Protein AF-A0A2I0T2Y2-F1 (afdb_monomer_lite)

Foldseek 3Di:
DDDDDDDPDDDDDDPPVCPQDDDPDPVVDDVPDDHDADFPDQDPVGTDGDPPPPPPPVPPPDPVNVVVVVVVVVVVVVVVVVVVPDPPDDDPDLVSLVVVCVVPVQDVVSLVSSLVNCVVVVNNVVSVVSVVSSVVRHDDD

InterPro domains:
  IPR011990 Tetratricopeptide-like helical domain superfamily [G3DSA:1.25.40.10] (64-140)
  IPR011990 Tetratricopeptide-like helical domain superfamily [SSF48452] (93-138)
  IPR045209 rRNA biogenesis protein Rrp5 [PTHR23270] (59-141)

Structure (mmCIF, N/CA/C/O backbone):
data_AF-A0A2I0T2Y2-F1
#
_entry.id   AF-A0A2I0T2Y2-F1
#
loop_
_atom_site.group_PDB
_atom_site.id
_atom_site.type_symbol
_atom_site.label_atom_id
_atom_site.label_alt_id
_atom_site.label_comp_id
_atom_site.label_asym_id
_atom_site.label_entity_id
_atom_site.label_seq_id
_atom_site.pdbx_PDB_ins_code
_atom_site.Cartn_x
_atom_site.Cartn_y
_atom_site.Cartn_z
_atom_site.occupancy
_atom_site.B_iso_or_equiv
_atom_site.auth_seq_id
_atom_site.auth_comp_id
_atom_site.auth_asym_id
_atom_site.auth_atom_id
_atom_site.pdbx_PDB_model_num
ATOM 1 N N . MET A 1 1 ? -19.983 -20.607 98.748 1.00 39.34 1 MET A N 1
ATOM 2 C CA . MET A 1 1 ? -18.921 -21.041 97.824 1.00 39.34 1 MET A CA 1
ATOM 3 C C . MET A 1 1 ? -19.350 -20.625 96.433 1.00 39.34 1 MET A C 1
ATOM 5 O O . MET A 1 1 ? -20.453 -20.970 96.030 1.00 39.34 1 MET A O 1
ATOM 9 N N . SER A 1 2 ? -18.530 -19.773 95.823 1.00 40.81 2 SER A N 1
ATOM 10 C CA . SER A 1 2 ? -18.541 -19.326 94.425 1.00 40.81 2 SER A CA 1
ATOM 11 C C . SER A 1 2 ? -18.575 -20.537 93.465 1.00 40.81 2 SER A C 1
ATOM 13 O O . SER A 1 2 ? -18.304 -21.649 93.900 1.00 40.81 2 SER A O 1
ATOM 15 N N . ASP A 1 3 ? -19.034 -20.435 92.215 1.00 44.16 3 ASP A N 1
ATOM 16 C CA . ASP A 1 3 ? -18.244 -19.854 91.127 1.00 44.16 3 ASP A CA 1
ATOM 17 C C . ASP A 1 3 ? -19.107 -19.354 89.953 1.00 44.16 3 ASP A C 1
ATOM 19 O O . ASP A 1 3 ? -19.996 -20.042 89.450 1.00 44.16 3 ASP A O 1
ATOM 23 N N . ASN A 1 4 ? -18.790 -18.131 89.515 1.00 40.47 4 ASN A N 1
ATOM 24 C CA . ASN A 1 4 ? -19.091 -17.608 88.186 1.00 40.47 4 ASN A CA 1
ATOM 25 C C . ASN A 1 4 ? -18.277 -18.408 87.161 1.00 40.47 4 ASN A C 1
ATOM 27 O O . ASN A 1 4 ? -17.079 -18.593 87.362 1.00 40.47 4 ASN A O 1
ATOM 31 N N . VAL A 1 5 ? -18.893 -18.817 86.051 1.00 54.81 5 VAL A N 1
ATOM 32 C CA . VAL A 1 5 ? -18.146 -19.242 84.861 1.00 54.81 5 VAL A CA 1
ATOM 33 C C . VAL A 1 5 ? -18.440 -18.253 83.748 1.00 54.81 5 VAL A C 1
ATOM 35 O O . VAL A 1 5 ? -19.589 -17.985 83.396 1.00 54.81 5 VAL A O 1
ATOM 38 N N . ASP A 1 6 ? -17.350 -17.666 83.284 1.00 51.88 6 ASP A N 1
ATOM 39 C CA . ASP A 1 6 ? -17.266 -16.424 82.550 1.00 51.88 6 ASP A CA 1
ATOM 40 C C . ASP A 1 6 ? -17.862 -16.457 81.143 1.00 51.88 6 ASP A C 1
ATOM 42 O O . ASP A 1 6 ? -17.732 -17.410 80.372 1.00 51.88 6 ASP A O 1
ATOM 46 N N . LEU A 1 7 ? -18.434 -15.306 80.783 1.00 43.22 7 LEU A N 1
ATOM 47 C CA . LEU A 1 7 ? -18.669 -14.897 79.410 1.00 43.22 7 LEU A CA 1
ATOM 48 C C . LEU A 1 7 ? -17.356 -14.931 78.619 1.00 43.22 7 LEU A C 1
ATOM 50 O O . LEU A 1 7 ? -16.506 -14.053 78.780 1.00 43.22 7 LEU A O 1
ATOM 54 N N . ILE A 1 8 ? -17.250 -15.828 77.644 1.00 48.88 8 ILE A N 1
ATOM 55 C CA . ILE A 1 8 ? -16.261 -15.667 76.579 1.00 48.88 8 ILE A CA 1
ATOM 56 C C . ILE A 1 8 ? -16.895 -14.822 75.472 1.00 48.88 8 ILE A C 1
ATOM 58 O O . ILE A 1 8 ? -17.534 -15.310 74.540 1.00 48.88 8 ILE A O 1
ATOM 62 N N . LYS A 1 9 ? -16.708 -13.505 75.599 1.00 42.94 9 LYS A N 1
ATOM 63 C CA . LYS A 1 9 ? -16.807 -12.556 74.488 1.00 42.94 9 LYS A CA 1
ATOM 64 C C . LYS A 1 9 ? -15.762 -12.933 73.435 1.00 42.94 9 LYS A C 1
ATOM 66 O O . LYS A 1 9 ? -14.572 -12.760 73.678 1.00 42.94 9 LYS A O 1
ATOM 71 N N . LEU A 1 10 ? -16.194 -13.329 72.241 1.00 44.59 10 LEU A N 1
ATOM 72 C CA . LEU A 1 10 ? -15.361 -13.234 71.043 1.00 44.59 10 LEU A CA 1
ATOM 73 C C . LEU A 1 10 ? -15.956 -12.185 70.113 1.00 44.59 10 LEU A C 1
ATOM 75 O O . LEU A 1 10 ? -16.884 -12.431 69.352 1.00 44.59 10 LEU A O 1
ATOM 79 N N . ASN A 1 11 ? -15.387 -10.989 70.199 1.00 48.72 11 ASN A N 1
ATOM 80 C CA . ASN A 1 11 ? -15.363 -10.065 69.080 1.00 48.72 11 ASN A CA 1
ATOM 81 C C . ASN A 1 11 ? -14.107 -10.379 68.259 1.00 48.72 11 ASN A C 1
ATOM 83 O O . ASN A 1 11 ? -13.018 -10.402 68.835 1.00 48.72 11 ASN A O 1
ATOM 87 N N . PRO A 1 12 ? -14.215 -10.491 66.932 1.00 49.41 12 PRO A N 1
ATOM 88 C CA . PRO A 1 12 ? -13.159 -10.004 66.073 1.00 49.41 12 PRO A CA 1
ATOM 89 C C . PRO A 1 12 ? -13.718 -8.908 65.169 1.00 49.41 12 PRO A C 1
ATOM 91 O O . PRO A 1 12 ? -14.532 -9.126 64.272 1.00 49.41 12 PRO A O 1
ATOM 94 N N . LYS A 1 13 ? -13.223 -7.697 65.419 1.00 50.47 13 LYS A N 1
ATOM 95 C CA . LYS A 1 13 ? -13.322 -6.560 64.516 1.00 50.47 13 LYS A CA 1
ATOM 96 C C . LYS A 1 13 ? -12.721 -6.949 63.162 1.00 50.47 13 LYS A C 1
ATOM 98 O O . LYS A 1 13 ? -11.506 -7.060 63.047 1.00 50.47 13 LYS A O 1
ATOM 103 N N . SER A 1 14 ? -13.553 -7.023 62.134 1.00 48.66 14 SER A N 1
ATOM 104 C CA . SER A 1 14 ? -13.182 -6.635 60.771 1.00 48.66 14 SER A CA 1
ATOM 105 C C . SER A 1 14 ? -14.443 -6.263 59.998 1.00 48.66 14 SER A C 1
ATOM 107 O O . SER A 1 14 ? -14.895 -6.952 59.092 1.00 48.66 14 SER A O 1
ATOM 109 N N . ASN A 1 15 ? -15.023 -5.114 60.349 1.00 48.94 15 ASN A N 1
ATOM 110 C CA . ASN A 1 15 ? -15.876 -4.400 59.409 1.00 48.94 15 ASN A CA 1
ATOM 111 C C . ASN A 1 15 ? -14.947 -3.805 58.338 1.00 48.94 15 ASN A C 1
ATOM 113 O O . ASN A 1 15 ? -14.622 -2.618 58.380 1.00 48.94 15 ASN A O 1
ATOM 117 N N . SER A 1 16 ? -14.429 -4.642 57.427 1.00 47.56 16 SER A N 1
ATOM 118 C CA . SER A 1 16 ? -14.054 -4.105 56.127 1.00 47.56 16 SER A CA 1
ATOM 119 C C . SER A 1 16 ? -15.352 -3.536 55.589 1.00 47.56 16 SER A C 1
ATOM 121 O O . SER A 1 16 ? -16.383 -4.205 55.594 1.00 47.56 16 SER A O 1
ATOM 123 N N . LYS A 1 17 ? -15.340 -2.256 55.243 1.00 47.03 17 LYS A N 1
ATOM 124 C CA . LYS A 1 17 ? -16.475 -1.625 54.594 1.00 47.03 17 LYS A CA 1
ATOM 125 C C . LYS A 1 17 ? -16.622 -2.352 53.256 1.00 47.03 17 LYS A C 1
ATOM 127 O O . LYS A 1 17 ? -15.938 -2.014 52.296 1.00 47.03 17 LYS A O 1
ATOM 132 N N . VAL A 1 18 ? -17.383 -3.448 53.240 1.00 51.28 18 VAL A N 1
ATOM 133 C CA . VAL A 1 18 ? -17.721 -4.186 52.027 1.00 51.28 18 VAL A CA 1
ATOM 134 C C . VAL A 1 18 ? -18.732 -3.296 51.332 1.00 51.28 1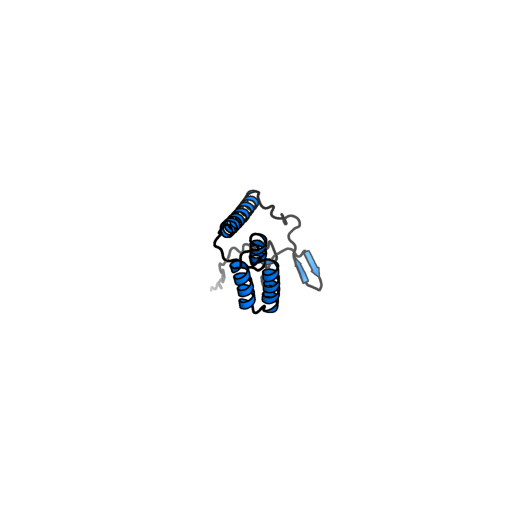8 VAL A C 1
ATOM 136 O O . VAL A 1 18 ? -19.940 -3.428 51.496 1.00 51.28 18 VAL A O 1
ATOM 139 N N . GLU A 1 19 ? -18.213 -2.270 50.669 1.00 56.09 19 GLU A N 1
ATOM 140 C CA . GLU A 1 19 ? -18.974 -1.537 49.680 1.00 56.09 19 GLU A CA 1
ATOM 141 C C . GLU A 1 19 ? -19.142 -2.524 48.530 1.00 56.09 19 GLU A C 1
ATOM 143 O O . GLU A 1 19 ? -18.179 -2.866 47.839 1.00 56.09 19 GLU A O 1
ATOM 148 N N . ASP A 1 20 ? -20.343 -3.096 48.437 1.00 58.22 20 ASP A N 1
ATOM 149 C CA . ASP A 1 20 ? -20.705 -4.019 47.370 1.00 58.22 20 ASP A CA 1
ATOM 150 C C . ASP A 1 20 ? -20.336 -3.361 46.030 1.00 58.22 20 ASP A C 1
ATOM 152 O O . ASP A 1 20 ? -20.783 -2.256 45.718 1.00 58.22 20 ASP A O 1
ATOM 156 N N . VAL A 1 21 ? -19.467 -4.017 45.256 1.00 63.97 21 VAL A N 1
ATOM 157 C CA . VAL A 1 21 ? -18.995 -3.484 43.975 1.00 63.97 21 VAL A CA 1
ATOM 158 C C . VAL A 1 21 ? -20.179 -3.413 43.016 1.00 63.97 21 VAL A C 1
ATOM 160 O O . VAL A 1 21 ? -20.760 -4.441 42.661 1.00 63.97 21 VAL A O 1
ATOM 163 N N . GLU A 1 22 ? -20.529 -2.204 42.577 1.00 66.19 22 GLU A N 1
ATOM 164 C CA . GLU A 1 22 ? -21.558 -2.011 41.559 1.00 66.19 22 GLU A CA 1
ATOM 165 C C . GLU A 1 22 ? -21.088 -2.597 40.223 1.00 66.19 22 GLU A C 1
ATOM 167 O O . GLU A 1 22 ? -20.152 -2.105 39.591 1.00 66.19 22 GLU A O 1
ATOM 172 N N . ILE A 1 23 ? -21.749 -3.663 39.773 1.00 68.62 23 ILE A N 1
ATOM 173 C CA . ILE A 1 23 ? -21.479 -4.271 38.469 1.00 68.62 23 ILE A CA 1
ATOM 174 C C . ILE A 1 23 ? -22.228 -3.468 37.410 1.00 68.62 23 ILE A C 1
ATOM 176 O O . ILE A 1 23 ? -23.451 -3.565 37.286 1.00 68.62 23 ILE A O 1
ATOM 180 N N . THR A 1 24 ? -21.487 -2.688 36.624 1.00 66.06 24 THR A N 1
ATOM 181 C CA . THR A 1 24 ? -22.056 -1.883 35.531 1.00 66.06 24 THR A CA 1
ATOM 182 C C . THR A 1 24 ? -21.989 -2.593 34.182 1.00 66.06 24 THR A C 1
ATOM 184 O O . THR A 1 24 ? -22.726 -2.247 33.255 1.00 66.06 24 THR A O 1
ATOM 187 N N . GLY A 1 25 ? -21.145 -3.622 34.063 1.00 66.12 25 GLY A N 1
ATOM 188 C CA . GLY A 1 25 ? -21.055 -4.437 32.861 1.00 66.12 25 GLY A CA 1
ATOM 189 C C . GLY A 1 25 ? -20.373 -5.785 33.069 1.00 66.12 25 GLY A C 1
ATOM 190 O O . GLY A 1 25 ? -19.768 -6.067 34.097 1.00 66.12 25 GLY A O 1
ATOM 191 N N . ILE A 1 26 ? -20.431 -6.627 32.035 1.00 70.31 26 ILE A N 1
ATOM 192 C CA . ILE A 1 26 ? -19.885 -7.995 32.067 1.00 70.31 26 ILE A CA 1
ATOM 193 C C . ILE A 1 26 ? -18.364 -8.053 32.277 1.00 70.31 26 ILE A C 1
ATOM 195 O O . ILE A 1 26 ? -17.830 -9.082 32.671 1.00 70.31 26 ILE A O 1
ATOM 199 N N . LYS A 1 27 ? -17.665 -6.941 32.021 1.00 75.94 27 LYS A N 1
ATOM 200 C CA . LYS A 1 27 ? -16.217 -6.810 32.228 1.00 75.94 27 LYS A CA 1
ATOM 201 C C . LYS A 1 27 ? -15.841 -6.724 33.709 1.00 75.94 27 LYS A C 1
ATOM 203 O O . LYS A 1 27 ? -14.706 -7.036 34.055 1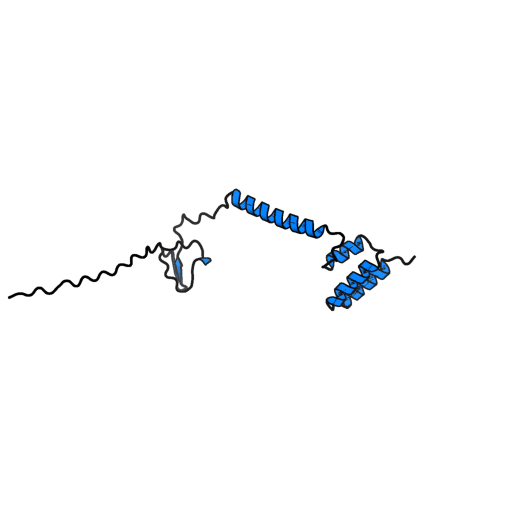.00 75.94 27 LYS A O 1
ATOM 208 N N . ASP A 1 28 ? -16.794 -6.342 34.556 1.00 69.62 28 ASP A N 1
ATOM 209 C CA . ASP A 1 28 ? -16.595 -6.152 35.994 1.00 69.62 28 ASP A CA 1
ATOM 210 C C . ASP A 1 28 ? -16.782 -7.470 36.776 1.00 69.62 28 ASP A C 1
ATOM 212 O O . ASP A 1 28 ? -16.660 -7.486 38.001 1.00 69.62 28 ASP A O 1
ATOM 216 N N . VAL A 1 29 ? -17.082 -8.578 36.076 1.00 74.44 29 VAL A N 1
ATOM 217 C CA . VAL A 1 29 ? -17.386 -9.885 36.672 1.00 74.44 29 VAL A CA 1
ATOM 218 C C . VAL A 1 29 ? -16.342 -10.930 36.288 1.00 74.44 29 VAL A C 1
ATOM 220 O O . VAL A 1 29 ? -16.029 -11.122 35.113 1.00 74.44 29 VAL A O 1
ATOM 223 N N . LYS A 1 30 ? -15.833 -11.663 37.282 1.00 77.44 30 LYS A N 1
ATOM 224 C CA . LYS A 1 30 ? -14.919 -12.799 37.098 1.00 77.44 30 LYS A CA 1
ATOM 225 C C . LYS A 1 30 ? -15.548 -14.101 37.585 1.00 77.44 30 LYS A C 1
ATOM 227 O O . LYS A 1 30 ? -16.316 -14.127 38.545 1.00 77.44 30 LYS A O 1
ATOM 232 N N . LYS A 1 31 ? -15.187 -15.217 36.944 1.00 73.81 31 LYS A N 1
ATOM 233 C CA . LYS A 1 31 ? -15.593 -16.555 37.396 1.00 73.81 31 LYS A CA 1
ATOM 234 C C . LYS A 1 31 ? -15.100 -16.773 38.834 1.00 73.81 31 LYS A C 1
ATOM 236 O O . LYS A 1 31 ? -13.912 -16.625 39.095 1.00 73.81 31 LYS A O 1
ATOM 241 N N . GLY A 1 32 ? -16.012 -17.118 39.743 1.00 76.69 32 GLY A N 1
ATOM 242 C CA . GLY A 1 32 ? -15.717 -17.300 41.171 1.00 76.69 32 GLY A CA 1
ATOM 243 C C . GLY A 1 32 ? -15.866 -16.040 42.033 1.00 76.69 32 GLY A C 1
ATOM 244 O O . GLY A 1 32 ? -15.675 -16.118 43.241 1.00 76.69 32 GLY A O 1
ATOM 245 N N . GLN A 1 33 ? -16.228 -14.893 41.451 1.00 77.50 33 GLN A N 1
ATOM 246 C CA . GLN A 1 33 ? -16.560 -13.688 42.209 1.00 77.50 33 GLN A CA 1
ATOM 247 C C . GLN A 1 33 ? -17.885 -13.872 42.952 1.00 77.50 33 GLN A C 1
ATOM 249 O O . GLN A 1 33 ? -18.891 -14.266 42.359 1.00 77.50 33 GLN A O 1
ATOM 254 N N . LEU A 1 34 ? -17.891 -13.551 44.245 1.00 72.06 34 LEU A N 1
ATOM 255 C CA . LEU A 1 34 ? -19.119 -13.473 45.021 1.00 72.06 34 LEU A CA 1
ATOM 256 C C . LEU A 1 34 ? -19.847 -12.181 44.642 1.00 72.06 34 LEU A C 1
ATOM 258 O O . LEU A 1 34 ? -19.319 -11.088 44.834 1.00 72.06 34 LEU A O 1
ATOM 262 N N . VAL A 1 35 ? -21.044 -12.318 44.078 1.00 74.19 35 VAL A N 1
ATOM 263 C CA . VAL A 1 35 ? -21.882 -11.194 43.654 1.00 74.19 35 VAL A CA 1
ATOM 264 C C . VAL A 1 35 ? -23.192 -11.249 44.424 1.00 74.19 35 VAL A C 1
ATOM 266 O O . VAL A 1 35 ? -23.866 -12.278 44.440 1.00 74.19 35 VAL A O 1
ATOM 269 N N . ARG A 1 36 ? -23.566 -10.131 45.048 1.00 69.94 36 ARG A N 1
ATOM 270 C CA . ARG A 1 36 ? -24.853 -9.955 45.723 1.00 69.94 36 ARG A CA 1
ATOM 271 C C . ARG A 1 36 ? -25.768 -9.120 44.827 1.00 69.94 36 ARG A C 1
ATOM 273 O O . ARG A 1 36 ? -25.357 -8.078 44.332 1.00 69.94 36 ARG A O 1
ATOM 280 N N . GLY A 1 37 ? -26.998 -9.571 44.588 1.00 72.88 37 GLY A N 1
ATOM 281 C CA . GLY A 1 37 ? -27.933 -8.857 43.716 1.00 72.88 37 GLY A CA 1
ATOM 282 C C . GLY A 1 37 ? -29.300 -9.527 43.604 1.00 72.88 37 GLY A C 1
ATOM 283 O O . GLY A 1 37 ? -29.535 -10.589 44.178 1.00 72.88 37 GLY A O 1
ATOM 284 N N . TYR A 1 38 ? -30.204 -8.896 42.854 1.00 72.12 38 TYR A N 1
ATOM 285 C CA . TYR A 1 38 ? -31.534 -9.435 42.578 1.00 72.12 38 TYR A CA 1
ATOM 286 C C . TYR A 1 38 ? -31.479 -10.433 41.418 1.00 72.12 38 TYR A C 1
ATOM 288 O O . TYR A 1 38 ? -31.013 -10.118 40.320 1.00 72.12 38 TYR A O 1
ATOM 296 N N . VAL A 1 39 ? -31.991 -11.639 41.656 1.00 74.75 39 VAL A N 1
ATOM 297 C CA . VAL A 1 39 ? -32.157 -12.650 40.611 1.00 74.75 39 VAL A CA 1
ATOM 298 C C . VAL A 1 39 ? -33.365 -12.279 39.752 1.00 74.75 39 VAL A C 1
ATOM 300 O O . VAL A 1 39 ? -34.474 -12.127 40.258 1.00 74.75 39 VAL A O 1
ATOM 303 N N . LYS A 1 40 ? -33.149 -12.122 38.444 1.00 74.88 40 LYS A N 1
ATOM 304 C CA . LYS A 1 40 ? -34.189 -11.818 37.456 1.00 74.88 40 LYS A CA 1
ATOM 305 C C . LYS A 1 40 ? -34.896 -13.079 36.965 1.00 74.88 40 LYS A C 1
ATOM 307 O O . LYS A 1 40 ? -36.114 -13.058 36.816 1.00 74.88 40 LYS A O 1
ATOM 312 N N . SER A 1 41 ? -34.150 -14.153 36.704 1.00 76.25 41 SER A N 1
ATOM 313 C CA . SER A 1 41 ? -34.701 -15.458 36.327 1.00 76.25 41 SER A CA 1
ATOM 314 C C . SER A 1 41 ? -33.730 -16.594 36.646 1.00 76.25 41 SER A C 1
ATOM 316 O O . SER A 1 41 ? -32.513 -16.406 36.675 1.00 76.25 41 SER A O 1
ATOM 318 N N . ILE A 1 42 ? -34.276 -17.786 36.880 1.00 83.88 42 ILE A N 1
ATOM 319 C CA . ILE A 1 42 ? -33.517 -19.025 37.065 1.00 83.88 42 ILE A CA 1
ATOM 320 C C . ILE A 1 42 ? -34.006 -19.996 35.996 1.00 83.88 42 ILE A C 1
ATOM 322 O O . ILE A 1 42 ? -35.197 -20.280 35.914 1.00 83.88 42 ILE A O 1
ATOM 326 N N . THR A 1 43 ? -33.093 -20.460 35.150 1.00 84.44 43 THR A N 1
ATOM 327 C CA . THR A 1 43 ? -33.351 -21.439 34.086 1.00 84.44 43 THR A CA 1
ATOM 328 C C . THR A 1 43 ? -32.455 -22.652 34.323 1.00 84.44 43 THR A C 1
ATOM 330 O O . THR A 1 43 ? -31.442 -22.542 35.012 1.00 84.44 43 THR A O 1
ATOM 333 N N . SER A 1 44 ? -32.755 -23.801 33.716 1.00 81.69 44 SER A N 1
ATOM 334 C CA . SER A 1 44 ? -31.880 -24.986 33.753 1.00 81.69 44 SER A CA 1
ATOM 335 C C . SER A 1 44 ? -30.442 -24.698 33.285 1.00 81.69 44 SER A C 1
ATOM 337 O O . SER A 1 44 ? -29.520 -25.414 33.656 1.00 81.69 44 SER A O 1
ATOM 339 N N . SER A 1 45 ? -30.247 -23.641 32.487 1.00 80.00 45 SER A N 1
ATOM 340 C CA . SER A 1 45 ? -28.956 -23.171 31.975 1.00 80.00 45 SER A CA 1
ATOM 341 C C . SER A 1 45 ? -28.227 -22.165 32.877 1.00 80.00 45 SER A C 1
ATOM 343 O O . SER A 1 45 ? -27.057 -21.882 32.625 1.00 80.00 45 SER A O 1
ATOM 345 N N . GLY A 1 46 ? -28.867 -21.616 33.917 1.00 81.44 46 GLY A N 1
ATOM 346 C CA . GLY A 1 46 ? -28.216 -20.680 34.836 1.00 81.44 46 GLY A CA 1
ATOM 347 C C . GLY A 1 46 ? -29.138 -19.658 35.501 1.00 81.44 46 GLY A C 1
ATOM 348 O O . GLY A 1 46 ? -30.352 -19.628 35.294 1.00 81.44 46 GLY A O 1
ATOM 349 N N . VAL A 1 47 ? -28.523 -18.799 36.317 1.00 77.88 47 VAL A N 1
ATOM 350 C CA . VAL A 1 47 ? -29.173 -17.712 37.065 1.00 77.88 47 VAL A CA 1
ATOM 351 C C . VAL A 1 47 ? -28.857 -16.380 36.387 1.00 77.88 47 VAL A C 1
ATOM 353 O O . VAL A 1 47 ? -27.692 -16.007 36.261 1.00 77.88 47 VAL A O 1
ATOM 356 N N . PHE A 1 48 ? -29.886 -15.643 35.976 1.00 76.75 48 PHE A N 1
ATOM 357 C CA . PHE A 1 48 ? -29.751 -14.316 35.384 1.00 76.75 48 PHE A CA 1
ATOM 358 C C . PHE A 1 48 ? -29.983 -13.257 36.456 1.00 76.75 48 PHE A C 1
ATOM 360 O O . PHE A 1 48 ? -31.054 -13.193 37.056 1.00 76.75 48 PHE A O 1
ATOM 367 N N . PHE A 1 49 ? -28.992 -12.404 36.680 1.00 75.06 49 PHE A N 1
ATOM 368 C CA . PHE A 1 49 ? -29.101 -11.193 37.488 1.00 75.06 49 PHE A CA 1
ATOM 369 C C . PHE A 1 49 ? -29.233 -10.001 36.538 1.00 75.06 49 PHE A C 1
ATOM 371 O O . PHE A 1 49 ? -28.510 -9.894 35.550 1.00 75.06 49 PHE A O 1
ATOM 378 N N . GLY A 1 50 ? -30.202 -9.128 36.796 1.00 61.62 50 GLY A N 1
ATOM 379 C CA . GLY A 1 50 ? -30.450 -7.941 35.984 1.00 61.62 50 GLY A CA 1
ATOM 380 C C . GLY A 1 50 ? -30.491 -6.716 36.886 1.00 61.62 50 GLY A C 1
ATOM 381 O O . GLY A 1 50 ? -31.048 -6.814 37.983 1.00 61.62 50 GLY A O 1
ATOM 382 N N . PRO A 1 51 ? -29.923 -5.571 36.471 1.00 58.75 51 PRO A N 1
ATOM 383 C CA . PRO A 1 51 ? -30.061 -4.348 37.244 1.00 58.75 51 PRO A CA 1
ATOM 384 C C . PRO A 1 51 ? -31.552 -4.018 37.418 1.00 58.75 51 PRO A C 1
ATOM 386 O O . PRO A 1 51 ? -32.351 -4.296 36.510 1.00 58.75 51 PRO A O 1
ATOM 389 N N . PRO A 1 52 ? -31.957 -3.430 38.562 1.00 56.59 52 PRO A N 1
ATOM 390 C CA . PRO A 1 52 ? -33.300 -2.901 38.700 1.00 56.59 52 PRO A CA 1
ATOM 391 C C . PRO A 1 52 ? -33.548 -1.954 37.527 1.00 56.59 52 PRO A C 1
ATOM 393 O O . PRO A 1 52 ? -32.694 -1.143 37.167 1.00 56.59 52 PRO A O 1
ATOM 396 N N . PHE A 1 53 ? -34.709 -2.151 36.913 1.00 53.38 53 PHE A N 1
ATOM 397 C CA . PHE A 1 53 ? -35.194 -1.713 35.601 1.00 53.38 53 PHE A CA 1
ATOM 398 C C . PHE A 1 53 ? -35.019 -0.215 35.242 1.00 53.38 53 PHE A C 1
ATOM 400 O O . PHE A 1 53 ? -35.457 0.209 34.181 1.00 53.38 53 PHE A O 1
ATOM 407 N N . LEU A 1 54 ? -34.348 0.602 36.059 1.00 48.66 54 LEU A N 1
ATOM 408 C CA . LEU A 1 54 ? -34.234 2.052 35.891 1.00 48.66 54 LEU A CA 1
ATOM 409 C C . LEU A 1 54 ? -32.808 2.635 35.932 1.00 48.66 54 LEU A C 1
ATOM 411 O O . LEU A 1 54 ? -32.676 3.852 35.853 1.00 48.66 54 LEU A O 1
ATOM 415 N N . LEU A 1 55 ? -31.736 1.832 35.984 1.00 47.69 55 LEU A N 1
ATOM 416 C CA . LEU A 1 55 ? -30.358 2.370 36.027 1.00 47.69 55 LEU A CA 1
ATOM 417 C C . LEU A 1 55 ? -29.434 1.954 34.876 1.00 47.69 55 LEU A C 1
ATOM 419 O O . LEU A 1 55 ? -28.231 2.183 34.949 1.00 47.69 55 LEU A O 1
ATOM 423 N N . PHE A 1 56 ? -29.960 1.467 33.749 1.00 44.38 56 PHE A N 1
ATOM 424 C CA . PHE A 1 56 ? -29.177 1.489 32.506 1.00 44.38 56 PHE A CA 1
ATOM 425 C C . PHE A 1 56 ? -29.313 2.860 31.834 1.00 44.38 56 PHE A C 1
ATOM 427 O O . PHE A 1 56 ? -29.826 2.997 30.721 1.00 44.38 56 PHE A O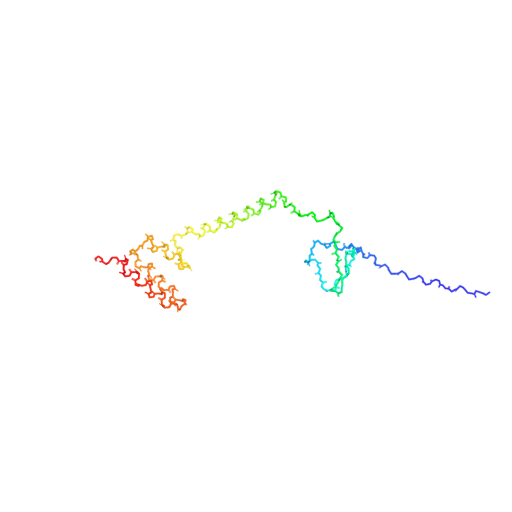 1
ATOM 434 N N . GLN A 1 57 ? -28.862 3.911 32.526 1.00 49.72 57 GLN A N 1
ATOM 435 C CA . GLN A 1 57 ? -28.577 5.172 31.858 1.00 49.72 57 GLN A CA 1
ATOM 436 C C . GLN A 1 57 ? -27.387 4.918 30.941 1.00 49.72 57 GLN A C 1
ATOM 438 O O . GLN A 1 57 ? -26.231 4.981 31.352 1.00 49.72 57 GLN A O 1
ATOM 443 N N . ARG A 1 58 ? -27.688 4.583 29.682 1.00 50.28 58 ARG A N 1
ATOM 444 C CA . ARG A 1 58 ? -26.737 4.589 28.572 1.00 50.28 58 ARG A CA 1
ATOM 445 C C . ARG A 1 58 ? -25.976 5.905 28.688 1.00 50.28 58 ARG A C 1
ATOM 447 O O . ARG A 1 58 ? -26.580 6.947 28.441 1.00 50.28 58 ARG A O 1
ATOM 454 N N . LYS A 1 59 ? -24.714 5.865 29.146 1.00 49.69 59 LYS A N 1
ATOM 455 C CA . LYS A 1 59 ? -23.877 7.055 29.352 1.00 49.69 59 LYS A CA 1
ATOM 456 C C . LYS A 1 59 ? -23.972 7.894 28.080 1.00 49.69 59 LYS A C 1
ATOM 458 O O . LYS A 1 59 ? -23.375 7.561 27.057 1.00 49.69 59 LYS A O 1
ATOM 463 N N . LYS A 1 60 ? -24.783 8.955 28.109 1.00 48.66 60 LYS A N 1
ATOM 464 C CA . LYS A 1 60 ? -24.740 9.991 27.086 1.00 48.66 60 LYS A CA 1
ATOM 465 C C . LYS A 1 60 ? -23.401 10.652 27.333 1.00 48.66 60 LYS A C 1
ATOM 467 O O . LYS A 1 60 ? -23.277 11.397 28.300 1.00 48.66 60 LYS A O 1
ATOM 472 N N . GLN A 1 61 ? -22.406 10.307 26.515 1.00 47.88 61 GLN A N 1
ATOM 473 C CA . GLN A 1 61 ? -21.125 11.003 26.502 1.00 47.88 61 GLN A CA 1
ATOM 474 C C . GLN A 1 61 ? -21.421 12.500 26.560 1.00 47.88 61 GLN A C 1
ATOM 476 O O . GLN A 1 61 ? -22.138 13.041 25.707 1.00 47.88 61 GLN A O 1
ATOM 481 N N . THR A 1 62 ? -20.953 13.143 27.623 1.00 62.06 62 THR A N 1
ATOM 482 C CA . THR A 1 62 ? -21.098 14.580 27.824 1.00 62.06 62 THR A CA 1
ATOM 483 C C . THR A 1 62 ? -20.482 15.286 26.618 1.00 62.06 62 THR A C 1
ATOM 485 O O . THR A 1 62 ? -19.496 14.805 26.062 1.00 62.06 62 THR A O 1
ATOM 488 N N . LYS A 1 63 ? -21.036 16.433 26.189 1.00 59.16 63 LYS A N 1
ATOM 489 C CA . LYS A 1 63 ? -20.525 17.194 25.023 1.00 59.16 63 LYS A CA 1
ATOM 490 C C . LYS A 1 63 ? -18.990 17.332 25.032 1.00 59.16 63 LYS A C 1
ATOM 492 O O . LYS A 1 63 ? -18.363 17.178 23.993 1.00 59.16 63 LYS A O 1
ATOM 497 N N . LYS A 1 64 ? -18.399 17.502 26.222 1.00 64.50 64 LYS A N 1
ATOM 498 C CA . LYS A 1 64 ? -16.949 17.581 26.457 1.00 64.50 64 LYS A CA 1
ATOM 499 C C . LYS A 1 64 ? -16.157 16.326 26.053 1.00 64.50 64 LYS A C 1
ATOM 501 O O . LYS A 1 64 ? -15.048 16.458 25.556 1.00 64.50 64 LYS A O 1
ATOM 506 N N . GLU A 1 65 ? -16.699 15.126 26.244 1.00 69.56 65 GLU A N 1
ATOM 507 C CA . GLU A 1 65 ? -16.012 13.867 25.918 1.00 69.56 65 GLU A CA 1
ATOM 508 C C . GLU A 1 65 ? -15.990 13.619 24.401 1.00 69.56 65 GLU A C 1
ATOM 510 O O . GLU A 1 65 ? -14.960 13.244 23.846 1.00 69.56 65 GLU A O 1
ATOM 515 N N . LYS A 1 66 ? -17.086 13.957 23.703 1.00 66.06 66 LYS A N 1
ATOM 516 C CA . LYS A 1 66 ? -17.143 13.937 22.231 1.00 66.06 66 LYS A CA 1
ATOM 517 C C . LYS A 1 66 ? -16.218 14.968 21.588 1.00 66.06 66 LYS A C 1
ATOM 519 O O . LYS A 1 66 ? -15.581 14.664 20.584 1.00 66.06 66 LYS A O 1
ATOM 524 N N . GLU A 1 67 ? -16.143 16.170 22.156 1.00 71.31 67 GLU A N 1
ATOM 525 C CA . GLU A 1 67 ? -15.234 17.230 21.704 1.00 71.31 67 GLU A CA 1
ATOM 526 C C . GLU A 1 67 ? -13.771 16.793 21.839 1.00 71.31 67 GLU A C 1
ATOM 528 O O . GLU A 1 67 ? -12.989 16.928 20.902 1.00 71.31 67 GLU A O 1
ATOM 533 N N . LEU A 1 68 ? -13.418 16.201 22.985 1.00 71.62 68 LEU A N 1
ATOM 534 C CA . LEU A 1 68 ? -12.074 15.697 23.246 1.00 71.62 68 LEU A CA 1
ATOM 535 C C . LEU A 1 68 ? -11.703 14.573 22.277 1.00 71.62 68 LEU A C 1
ATOM 537 O O . LEU A 1 68 ? -10.577 14.518 21.788 1.00 71.62 68 LEU A O 1
ATOM 541 N N . GLU A 1 69 ? -12.643 13.679 21.985 1.00 72.56 69 GLU A N 1
ATOM 542 C CA . GLU A 1 69 ? -12.411 12.598 21.040 1.00 72.56 69 GLU A CA 1
ATOM 543 C C . GLU A 1 69 ? -12.308 13.096 19.593 1.00 72.56 69 GLU A C 1
ATOM 545 O O . GLU A 1 69 ? -11.466 12.607 18.841 1.00 72.56 69 GLU A O 1
ATOM 550 N N . LYS A 1 70 ? -13.084 14.118 19.217 1.00 70.12 70 LYS A N 1
ATOM 551 C CA . LYS A 1 70 ? -12.948 14.790 17.921 1.00 70.12 70 LYS A CA 1
ATOM 552 C C . LYS A 1 70 ? -11.589 15.484 17.797 1.00 70.12 70 LYS A C 1
ATOM 554 O O . LYS A 1 70 ? -10.896 15.258 16.815 1.00 70.12 70 LYS A O 1
ATOM 559 N N . GLN A 1 71 ? -11.163 16.225 18.821 1.00 71.69 71 GLN A N 1
ATOM 560 C CA . GLN A 1 71 ? -9.850 16.878 18.849 1.00 71.69 71 GLN A CA 1
ATOM 561 C C . GLN A 1 71 ? -8.694 15.876 18.818 1.00 71.69 71 GLN A C 1
ATOM 563 O O . GLN A 1 71 ? -7.670 16.138 18.195 1.00 71.69 71 GLN A O 1
ATOM 568 N N . LYS A 1 72 ? -8.826 14.721 19.483 1.00 71.88 72 LYS A N 1
ATOM 569 C CA . LYS A 1 72 ? -7.826 13.648 19.392 1.00 71.88 72 LYS A CA 1
ATOM 570 C C . LYS A 1 72 ? -7.762 13.083 17.975 1.00 71.88 72 LYS A C 1
ATOM 572 O O . LYS A 1 72 ? -6.670 12.969 17.437 1.00 71.88 72 LYS A O 1
ATOM 577 N N . LYS A 1 73 ? -8.911 12.797 17.355 1.00 68.06 73 LYS A N 1
ATOM 578 C CA . LYS A 1 73 ? -8.980 12.309 15.967 1.00 68.06 73 LYS A CA 1
ATOM 579 C C . LYS A 1 73 ? -8.383 13.311 14.980 1.00 68.06 73 LYS A C 1
ATOM 581 O O . LYS A 1 73 ? -7.615 12.916 14.116 1.00 68.06 73 LYS A O 1
ATOM 586 N N . GLU A 1 74 ? -8.676 14.595 15.153 1.00 65.31 74 GLU A N 1
ATOM 587 C CA . GLU A 1 74 ? -8.143 15.674 14.318 1.00 65.31 74 GLU A CA 1
ATOM 588 C C . GLU A 1 74 ? -6.630 15.850 14.496 1.00 65.31 74 GLU A C 1
ATOM 590 O O . GLU A 1 74 ? -5.915 16.004 13.515 1.00 65.31 74 GLU A O 1
ATOM 595 N N . LYS A 1 75 ? -6.105 15.731 15.722 1.00 69.06 75 LYS A N 1
ATOM 596 C CA . LYS A 1 75 ? -4.654 15.773 15.974 1.00 69.06 75 LYS A CA 1
ATOM 597 C C . LYS A 1 75 ? -3.911 14.585 15.370 1.00 69.06 75 LYS A C 1
ATOM 599 O O 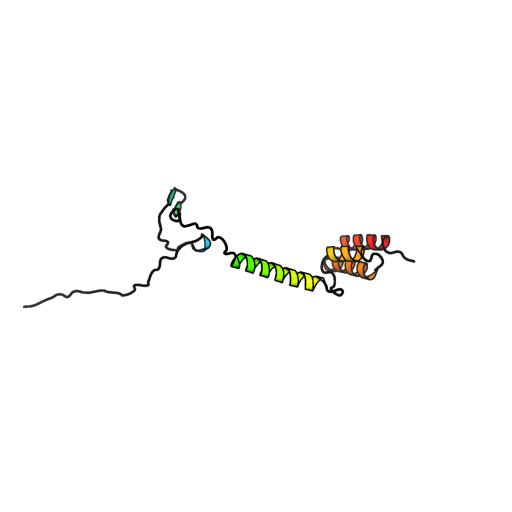. LYS A 1 75 ? -2.807 14.766 14.869 1.00 69.06 75 LYS A O 1
ATOM 604 N N . GLU A 1 76 ? -4.489 13.389 15.418 1.00 63.41 76 GLU A N 1
ATOM 605 C CA . GLU A 1 76 ? -3.889 12.214 14.779 1.00 63.41 76 GLU A CA 1
ATOM 606 C C . GLU A 1 76 ? -3.936 12.329 13.249 1.00 63.41 76 GLU A C 1
ATOM 608 O O . GLU A 1 76 ? -2.938 12.038 12.593 1.00 63.41 76 GLU A O 1
ATOM 613 N N . LEU A 1 77 ? -5.033 12.851 12.687 1.00 53.72 77 LEU A N 1
ATOM 614 C CA . LEU A 1 77 ? -5.134 13.161 11.256 1.00 53.72 77 LEU A CA 1
ATOM 615 C C . LEU A 1 77 ? -4.119 14.224 10.827 1.00 53.72 77 LEU A C 1
ATOM 617 O O . LEU A 1 77 ? -3.415 14.019 9.850 1.00 53.72 77 LEU A O 1
ATOM 621 N N . CYS A 1 78 ? -3.967 15.303 11.594 1.00 62.59 78 CYS A N 1
ATOM 622 C CA . CYS A 1 78 ? -3.018 16.378 11.305 1.00 62.59 78 CYS A CA 1
ATOM 623 C C . CYS A 1 78 ? -1.558 15.886 11.327 1.00 62.59 78 CYS A C 1
ATOM 625 O O . CYS A 1 78 ? -0.756 16.265 10.478 1.00 62.59 78 CYS A O 1
ATOM 627 N N . LYS A 1 79 ? -1.206 14.983 12.257 1.00 59.19 79 LYS A N 1
ATOM 628 C CA . LYS A 1 79 ? 0.116 14.327 12.276 1.00 59.19 79 LYS A CA 1
ATOM 629 C C . LYS A 1 79 ? 0.326 13.414 11.068 1.00 59.19 79 LYS A C 1
ATOM 631 O O . LYS A 1 79 ? 1.421 13.390 10.510 1.00 59.19 79 LYS A O 1
ATOM 636 N N . LEU A 1 80 ? -0.708 12.669 10.674 1.00 59.03 80 LEU A N 1
ATOM 637 C CA . LEU A 1 80 ? -0.688 11.836 9.473 1.00 59.03 80 LEU A CA 1
ATOM 638 C C . LEU A 1 80 ? -0.479 12.698 8.226 1.00 59.03 80 LEU A C 1
ATOM 640 O O . LEU A 1 80 ? 0.467 12.445 7.485 1.00 59.03 80 LEU A O 1
ATOM 644 N N . GLU A 1 81 ? -1.279 13.750 8.046 1.00 48.75 81 GLU A N 1
ATOM 645 C CA . GLU A 1 81 ? -1.175 14.697 6.931 1.00 48.75 81 GLU A CA 1
ATOM 646 C C . GLU A 1 81 ? 0.205 15.367 6.877 1.00 48.75 81 GLU A C 1
ATOM 648 O O . GLU A 1 81 ? 0.830 15.378 5.821 1.00 48.75 81 GLU A O 1
ATOM 653 N N . ALA A 1 82 ? 0.750 15.816 8.013 1.00 60.03 82 ALA A N 1
ATOM 654 C CA . ALA A 1 82 ? 2.096 16.392 8.072 1.00 60.03 82 ALA A CA 1
ATOM 655 C C . ALA A 1 82 ? 3.198 15.384 7.685 1.00 60.03 82 ALA A C 1
ATOM 657 O O . ALA A 1 82 ? 4.179 15.759 7.050 1.00 60.03 82 ALA A O 1
ATOM 658 N N . SER A 1 83 ? 3.033 14.097 8.016 1.00 56.66 83 SER A N 1
ATOM 659 C CA . SER A 1 83 ? 3.969 13.030 7.614 1.00 56.66 83 SER A CA 1
ATOM 660 C C . SER A 1 83 ? 3.830 12.592 6.147 1.00 56.66 83 SER A C 1
ATOM 662 O O . SER A 1 83 ? 4.711 11.920 5.607 1.00 56.66 83 SER A O 1
ATOM 664 N N . LEU A 1 84 ? 2.704 12.929 5.515 1.00 52.50 84 LEU A N 1
ATOM 665 C CA . LEU A 1 84 ? 2.391 12.644 4.113 1.00 52.50 84 LEU A CA 1
ATOM 666 C C . LEU A 1 84 ? 2.854 13.769 3.173 1.00 52.50 84 LEU A C 1
ATOM 668 O O . LEU A 1 84 ? 2.907 13.557 1.967 1.00 52.50 84 LEU A O 1
ATOM 672 N N . MET A 1 85 ? 3.211 14.941 3.708 1.00 49.97 85 MET A N 1
ATOM 673 C CA . MET A 1 85 ? 3.646 16.108 2.932 1.00 49.97 85 MET A CA 1
ATOM 674 C C . MET A 1 85 ? 5.160 16.178 2.666 1.00 49.97 85 MET A C 1
ATOM 676 O O . MET A 1 85 ? 5.614 17.185 2.130 1.00 49.97 85 MET A O 1
ATOM 680 N N . ASP A 1 86 ? 5.951 15.156 3.012 1.00 57.62 86 ASP A N 1
ATOM 681 C CA . ASP A 1 86 ? 7.391 15.138 2.714 1.00 57.62 86 ASP A CA 1
ATOM 682 C C . ASP A 1 86 ? 7.649 14.709 1.252 1.00 57.62 86 ASP A C 1
ATOM 684 O O . ASP A 1 86 ? 7.438 13.538 0.917 1.00 57.62 86 ASP A O 1
ATOM 688 N N . PRO A 1 87 ? 8.151 15.606 0.377 1.00 56.06 87 PRO A N 1
ATOM 689 C CA . PRO A 1 87 ? 8.481 15.283 -1.013 1.00 56.06 87 PRO A CA 1
ATOM 690 C C . PRO A 1 87 ? 9.638 14.279 -1.153 1.00 56.06 87 PRO A C 1
ATOM 692 O O . PRO A 1 87 ? 9.880 13.778 -2.249 1.00 56.06 87 PRO A O 1
ATOM 695 N N . SER A 1 88 ? 10.369 14.009 -0.066 1.00 56.56 88 SER A N 1
ATOM 696 C CA . SER A 1 88 ? 11.531 13.111 -0.021 1.00 56.56 88 SER A CA 1
ATOM 697 C C . SER A 1 88 ? 11.203 11.728 0.545 1.00 56.56 88 SER A C 1
ATOM 699 O O . SER A 1 88 ? 12.077 10.856 0.585 1.00 56.56 88 SER A O 1
ATOM 701 N 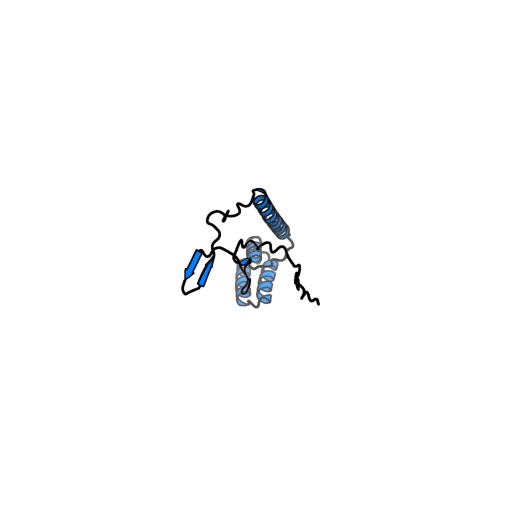N . ARG A 1 89 ? 9.966 11.504 1.009 1.00 61.38 89 ARG A N 1
ATOM 702 C CA . ARG A 1 89 ? 9.568 10.227 1.603 1.00 61.38 89 ARG A CA 1
ATOM 703 C C . ARG A 1 89 ? 9.569 9.146 0.529 1.00 61.38 89 ARG A C 1
ATOM 705 O O . ARG A 1 89 ? 8.818 9.215 -0.439 1.00 61.38 89 ARG A O 1
ATOM 712 N N . GLN A 1 90 ? 10.407 8.127 0.717 1.00 64.75 90 GLN A N 1
ATOM 713 C CA . GLN A 1 90 ? 10.393 6.963 -0.162 1.00 64.75 90 GLN A CA 1
ATOM 714 C C . GLN A 1 90 ? 9.015 6.283 -0.060 1.00 64.75 90 GLN A C 1
ATOM 716 O O . GLN A 1 90 ? 8.572 6.002 1.060 1.00 64.75 90 GLN A O 1
ATOM 721 N N . PRO A 1 91 ? 8.324 6.047 -1.187 1.00 71.62 91 PRO A N 1
ATOM 722 C CA . PRO A 1 91 ? 7.030 5.365 -1.208 1.00 71.62 91 PRO A CA 1
ATOM 723 C C . PRO A 1 91 ? 7.131 4.004 -0.513 1.00 71.62 91 PRO A C 1
ATOM 725 O O . PRO A 1 91 ? 8.027 3.210 -0.801 1.00 71.62 91 PRO A O 1
ATOM 728 N N . GLN A 1 92 ? 6.235 3.751 0.445 1.00 71.81 92 GLN A N 1
ATOM 729 C CA . GLN A 1 92 ? 6.284 2.545 1.286 1.00 71.81 92 GLN A CA 1
ATOM 730 C C . GLN A 1 92 ? 5.265 1.484 0.865 1.00 71.81 92 GLN A C 1
ATOM 732 O O . GLN A 1 92 ? 5.283 0.370 1.385 1.00 71.81 92 GLN A O 1
ATOM 737 N N . SER A 1 93 ? 4.380 1.825 -0.071 1.00 84.94 93 SER A N 1
ATOM 738 C CA . SER A 1 93 ? 3.341 0.947 -0.594 1.00 84.94 93 SER A CA 1
ATOM 739 C C . SER A 1 93 ? 3.283 1.020 -2.116 1.00 84.94 93 SER A C 1
ATOM 741 O O . SER A 1 93 ? 3.618 2.043 -2.711 1.00 84.94 93 SER A O 1
ATOM 743 N N . ALA A 1 94 ? 2.794 -0.049 -2.746 1.00 87.31 94 ALA A N 1
ATOM 744 C CA . ALA A 1 94 ? 2.560 -0.096 -4.188 1.00 87.31 94 ALA A CA 1
ATOM 745 C C . ALA A 1 94 ? 1.627 1.035 -4.677 1.00 87.31 94 ALA A C 1
ATOM 747 O O . ALA A 1 94 ? 1.876 1.608 -5.733 1.00 87.31 94 ALA A O 1
ATOM 748 N N . ASP A 1 95 ? 0.620 1.423 -3.878 1.00 88.12 95 ASP A N 1
ATOM 749 C CA . ASP A 1 95 ? -0.304 2.525 -4.220 1.00 88.12 95 ASP A CA 1
ATOM 750 C C . ASP A 1 95 ? 0.423 3.878 -4.331 1.00 88.12 95 ASP A C 1
ATOM 752 O O . ASP A 1 95 ? 0.136 4.670 -5.229 1.00 88.12 95 ASP A O 1
ATOM 756 N N . ASP A 1 96 ? 1.414 4.124 -3.465 1.00 87.19 96 ASP A N 1
ATOM 757 C CA . ASP A 1 96 ? 2.210 5.356 -3.499 1.00 87.19 96 ASP A CA 1
ATOM 758 C C . ASP A 1 96 ? 3.040 5.422 -4.787 1.00 87.19 96 ASP A C 1
ATOM 760 O O . ASP A 1 96 ? 3.093 6.459 -5.453 1.00 87.19 96 ASP A O 1
ATOM 764 N N . PHE A 1 97 ? 3.652 4.297 -5.174 1.00 89.00 97 PHE A N 1
ATOM 765 C CA . PHE A 1 97 ? 4.383 4.190 -6.434 1.00 89.00 97 PHE A CA 1
ATOM 766 C C . PHE A 1 97 ? 3.469 4.386 -7.645 1.00 89.00 97 PHE A C 1
ATOM 768 O O . PHE A 1 97 ? 3.845 5.107 -8.568 1.00 89.00 97 PHE A O 1
ATOM 775 N N . ASP A 1 98 ? 2.269 3.796 -7.646 1.00 90.19 98 ASP A N 1
ATOM 776 C CA . ASP A 1 98 ? 1.304 3.978 -8.731 1.00 90.19 98 ASP A CA 1
ATOM 777 C C . ASP A 1 98 ? 0.913 5.454 -8.888 1.00 90.19 98 ASP A C 1
ATOM 779 O O . ASP A 1 98 ? 0.944 5.976 -10.002 1.00 90.19 98 ASP A O 1
ATOM 783 N N . ARG A 1 99 ? 0.650 6.174 -7.790 1.00 89.38 99 ARG A N 1
ATOM 784 C CA . ARG A 1 99 ? 0.384 7.625 -7.833 1.00 89.38 99 ARG A CA 1
ATOM 785 C C . ARG A 1 99 ? 1.555 8.420 -8.406 1.00 89.38 99 ARG A C 1
ATOM 787 O O . ARG A 1 99 ? 1.351 9.290 -9.254 1.00 89.38 99 ARG A O 1
ATOM 794 N N . LEU A 1 100 ? 2.775 8.132 -7.953 1.00 87.12 100 LEU A N 1
ATOM 795 C CA . LEU A 1 100 ? 3.983 8.837 -8.391 1.00 87.12 100 LEU A CA 1
ATOM 796 C C . LEU A 1 100 ? 4.278 8.601 -9.874 1.00 87.12 100 LEU A C 1
ATOM 798 O O . LEU A 1 100 ? 4.586 9.541 -10.603 1.00 87.12 100 LEU A O 1
ATOM 802 N N . VAL A 1 101 ? 4.133 7.363 -10.338 1.00 88.31 101 VAL A N 1
ATOM 803 C CA . VAL A 1 101 ? 4.332 6.981 -11.738 1.00 88.31 101 VAL A CA 1
ATOM 804 C C . VAL A 1 101 ? 3.266 7.590 -12.652 1.00 88.31 101 VAL A C 1
ATOM 806 O O . VAL A 1 101 ? 3.586 8.009 -13.761 1.00 88.31 101 VAL A O 1
ATOM 809 N N . LEU A 1 102 ? 2.016 7.691 -12.191 1.00 87.56 102 LEU A N 1
ATOM 810 C CA . LEU A 1 102 ? 0.957 8.388 -12.927 1.00 87.56 102 LEU A CA 1
ATOM 811 C C . LEU A 1 102 ? 1.233 9.893 -13.044 1.00 87.56 102 LEU A C 1
ATOM 813 O O . LEU A 1 102 ? 0.951 10.488 -14.081 1.00 87.56 102 LEU A O 1
ATOM 817 N N . SER A 1 103 ? 1.801 10.502 -11.999 1.00 87.12 103 SER A N 1
ATOM 818 C CA . SER A 1 103 ? 2.203 11.914 -12.005 1.00 87.12 103 SER A CA 1
ATOM 819 C C . SER A 1 103 ? 3.435 12.166 -12.885 1.00 87.12 103 SER A C 1
ATOM 821 O O . SER A 1 103 ? 3.524 13.179 -13.576 1.00 87.12 103 SER A O 1
ATOM 823 N N . SER A 1 104 ? 4.401 11.244 -12.877 1.00 86.25 104 SER A N 1
ATOM 824 C CA . SER A 1 104 ? 5.700 11.383 -13.549 1.00 86.25 104 SER A CA 1
ATOM 825 C C . SER A 1 104 ? 6.069 10.132 -14.368 1.00 86.25 104 SER A C 1
ATOM 827 O O . SER A 1 104 ? 7.021 9.424 -14.028 1.00 86.25 104 SER A O 1
ATOM 829 N N . PRO A 1 105 ? 5.368 9.873 -15.491 1.00 87.31 105 PRO A N 1
ATOM 830 C CA . PRO A 1 105 ? 5.500 8.640 -16.280 1.00 87.31 105 PRO A CA 1
ATOM 831 C C . PRO A 1 105 ? 6.887 8.422 -16.902 1.00 87.31 105 PRO A C 1
ATOM 833 O O . PRO A 1 105 ? 7.305 7.282 -17.097 1.00 87.31 105 PRO A O 1
ATOM 836 N N . ASN A 1 106 ? 7.621 9.503 -17.179 1.00 87.44 106 ASN A N 1
ATOM 837 C CA . ASN A 1 106 ? 8.934 9.466 -17.835 1.00 87.44 106 ASN A CA 1
ATOM 838 C C . ASN A 1 106 ? 10.112 9.251 -16.868 1.00 87.44 106 ASN A C 1
ATOM 840 O O . ASN A 1 106 ? 11.264 9.198 -17.297 1.00 87.44 106 ASN A O 1
ATOM 844 N N . SER A 1 107 ? 9.860 9.160 -15.561 1.00 88.44 107 SER A N 1
ATOM 845 C CA . SER A 1 107 ? 10.919 9.034 -14.559 1.00 88.44 107 SER A CA 1
ATOM 846 C C . SER A 1 107 ? 11.372 7.580 -14.416 1.00 88.44 107 SER A C 1
ATOM 848 O O . SER A 1 107 ? 10.769 6.800 -13.678 1.00 88.44 107 SER A O 1
ATOM 850 N N . SER A 1 108 ? 12.453 7.197 -15.104 1.00 88.94 108 SER A N 1
ATOM 851 C CA . SER A 1 108 ? 12.997 5.827 -15.056 1.00 88.94 108 SER A CA 1
ATOM 852 C C . SER A 1 108 ? 13.404 5.387 -13.644 1.00 88.94 108 SER A C 1
ATOM 854 O O . SER A 1 108 ? 13.257 4.216 -13.297 1.00 88.94 108 SER A O 1
ATOM 856 N N . ILE A 1 109 ? 13.846 6.324 -12.800 1.00 88.69 109 ILE A N 1
ATOM 857 C CA . ILE A 1 109 ? 14.221 6.049 -11.410 1.00 88.69 109 ILE A CA 1
ATOM 858 C C . ILE A 1 109 ? 13.029 5.588 -10.559 1.00 88.69 109 ILE A C 1
ATOM 860 O O . ILE A 1 109 ? 13.183 4.661 -9.767 1.00 88.69 109 ILE A O 1
ATOM 864 N N . LEU A 1 110 ? 11.834 6.158 -10.760 1.00 89.38 110 LEU A N 1
ATOM 865 C CA . LEU A 1 110 ? 10.629 5.755 -10.025 1.00 89.38 110 LEU A CA 1
ATOM 866 C C . LEU A 1 110 ? 10.205 4.332 -10.393 1.00 89.38 110 LEU A C 1
ATOM 868 O O . LEU A 1 110 ? 9.892 3.528 -9.518 1.00 89.38 110 LEU A O 1
ATOM 872 N N . TRP A 1 111 ? 10.262 3.994 -11.681 1.00 91.88 111 TRP A N 1
ATOM 873 C CA . TRP A 1 111 ? 9.983 2.639 -12.153 1.00 91.88 111 TRP A CA 1
ATOM 874 C C . TRP A 1 111 ? 10.986 1.615 -11.609 1.00 91.88 111 TRP A C 1
ATOM 876 O O . TRP A 1 111 ? 10.588 0.523 -11.207 1.00 91.88 111 TRP A O 1
ATOM 886 N N . LEU A 1 112 ? 12.275 1.972 -11.537 1.00 91.12 112 LEU A N 1
ATOM 887 C CA . LEU A 1 112 ? 13.318 1.126 -10.946 1.00 91.12 112 LEU A CA 1
ATOM 888 C C . LEU A 1 112 ? 13.089 0.884 -9.452 1.00 91.12 112 LEU A C 1
ATOM 890 O O . LEU A 1 112 ? 13.168 -0.257 -8.997 1.00 91.12 112 LEU A O 1
ATOM 894 N N . GLN A 1 113 ? 12.768 1.933 -8.695 1.00 90.44 113 GLN A N 1
ATOM 895 C CA . GLN A 1 113 ? 12.448 1.809 -7.273 1.00 90.44 113 GLN A CA 1
ATOM 896 C C . GLN A 1 113 ? 11.190 0.960 -7.046 1.00 90.44 113 GLN A C 1
ATOM 898 O O . GLN A 1 113 ? 11.175 0.131 -6.138 1.00 90.44 113 GLN A O 1
ATOM 903 N N . TYR A 1 114 ? 10.174 1.098 -7.904 1.00 91.88 114 TYR A N 1
ATOM 904 C CA . TYR A 1 114 ? 8.949 0.305 -7.812 1.00 91.88 114 TYR A CA 1
ATOM 905 C C . TYR A 1 114 ? 9.211 -1.191 -8.061 1.00 91.88 114 TYR A C 1
ATOM 907 O O . TYR A 1 114 ? 8.743 -2.052 -7.315 1.00 91.88 114 TYR A O 1
ATOM 915 N N . MET A 1 115 ? 10.037 -1.523 -9.057 1.00 93.12 115 MET A N 1
ATOM 916 C CA . MET A 1 115 ? 10.472 -2.907 -9.274 1.00 93.12 115 MET A CA 1
ATOM 917 C C . MET A 1 115 ? 11.298 -3.436 -8.094 1.00 93.12 115 MET A C 1
ATOM 919 O O . MET A 1 115 ? 11.083 -4.566 -7.658 1.00 93.12 115 MET A O 1
ATOM 923 N N . ALA A 1 116 ? 12.206 -2.625 -7.541 1.00 92.00 116 ALA A N 1
ATOM 924 C CA . ALA A 1 116 ? 13.025 -3.005 -6.390 1.00 92.00 116 ALA A CA 1
ATOM 925 C C . ALA A 1 116 ? 12.179 -3.310 -5.142 1.00 92.00 116 ALA A C 1
ATOM 927 O O . ALA A 1 116 ? 12.471 -4.275 -4.438 1.00 92.00 116 ALA A O 1
ATOM 928 N N . PHE A 1 117 ? 11.108 -2.547 -4.903 1.00 91.69 117 PHE A N 1
ATOM 929 C CA . PHE A 1 117 ? 10.150 -2.806 -3.826 1.00 91.69 117 PHE A CA 1
ATOM 930 C C . PHE A 1 117 ? 9.519 -4.203 -3.946 1.00 91.69 117 PHE A C 1
ATOM 932 O O . PHE A 1 117 ? 9.54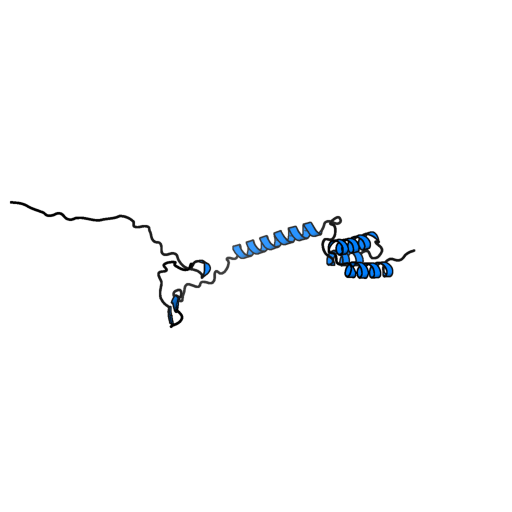0 -4.981 -2.992 1.00 91.69 117 PHE A O 1
ATOM 939 N N . HIS A 1 118 ? 9.040 -4.572 -5.137 1.00 93.25 118 HIS A N 1
ATOM 940 C CA . HIS A 1 118 ? 8.475 -5.904 -5.364 1.00 93.25 118 HIS A CA 1
ATOM 941 C C . HIS A 1 118 ? 9.519 -7.022 -5.270 1.00 93.25 118 HIS A C 1
ATOM 943 O O . HIS A 1 118 ? 9.214 -8.101 -4.767 1.00 93.25 118 HIS A O 1
ATOM 949 N N . LEU A 1 119 ? 10.764 -6.770 -5.684 1.00 91.31 119 LEU A N 1
ATOM 950 C CA . LEU A 1 119 ? 11.854 -7.737 -5.528 1.00 91.31 119 LEU A CA 1
ATOM 951 C C . LEU A 1 119 ? 12.199 -7.991 -4.054 1.00 91.31 119 LEU A C 1
ATOM 953 O O . LEU A 1 119 ? 12.410 -9.143 -3.679 1.00 91.31 119 LEU A O 1
ATOM 957 N N . GLN A 1 120 ? 12.196 -6.955 -3.206 1.00 88.38 120 GLN A N 1
ATOM 958 C CA . GLN A 1 120 ? 12.388 -7.104 -1.755 1.00 88.38 120 GLN A CA 1
ATOM 959 C C . GLN A 1 120 ? 11.267 -7.926 -1.107 1.00 88.38 120 GLN A C 1
ATOM 961 O O . GLN A 1 120 ? 11.522 -8.698 -0.186 1.00 88.38 120 GLN A O 1
ATOM 966 N N . ALA A 1 121 ? 10.042 -7.809 -1.624 1.00 88.62 121 ALA A N 1
ATOM 967 C CA . ALA A 1 121 ? 8.895 -8.613 -1.211 1.00 88.62 121 ALA A CA 1
ATOM 968 C C . ALA A 1 121 ? 8.861 -10.019 -1.849 1.00 88.62 121 ALA A C 1
ATOM 970 O O . ALA A 1 121 ? 7.913 -10.768 -1.622 1.00 88.62 121 ALA A O 1
ATOM 971 N N . THR A 1 122 ? 9.873 -10.404 -2.639 1.00 92.94 122 THR A N 1
ATOM 972 C CA . THR A 1 122 ? 9.930 -11.651 -3.434 1.00 92.94 122 THR A CA 1
ATOM 973 C C . THR A 1 122 ? 8.801 -11.809 -4.469 1.00 92.94 122 THR A C 1
ATOM 975 O O . THR A 1 122 ? 8.558 -12.893 -4.994 1.00 92.94 122 THR A O 1
ATOM 978 N N . GLU A 1 123 ? 8.137 -10.712 -4.838 1.00 94.50 123 GLU A N 1
ATOM 979 C CA . GLU A 1 123 ? 7.029 -10.664 -5.797 1.00 94.50 123 GLU A CA 1
ATOM 980 C C . GLU A 1 123 ? 7.526 -10.408 -7.230 1.00 94.50 123 GLU A C 1
ATOM 982 O O . GLU A 1 123 ? 7.270 -9.366 -7.839 1.00 94.50 123 GLU A O 1
ATOM 987 N N . ILE A 1 124 ? 8.246 -11.378 -7.794 1.00 94.31 124 ILE A N 1
ATOM 988 C CA . ILE A 1 124 ? 8.921 -11.226 -9.096 1.00 94.31 124 ILE A CA 1
ATOM 989 C C . ILE A 1 124 ? 7.926 -10.949 -10.236 1.00 94.31 124 ILE A C 1
ATOM 991 O O . ILE A 1 124 ? 8.183 -10.096 -11.085 1.00 94.31 124 ILE A O 1
ATOM 995 N N . GLU A 1 125 ? 6.767 -11.614 -10.240 1.00 95.25 125 GLU A N 1
ATOM 996 C CA . GLU A 1 125 ? 5.768 -11.447 -11.305 1.00 95.25 125 GLU A CA 1
ATOM 997 C C . GLU A 1 125 ? 5.211 -10.015 -11.352 1.00 95.25 125 GLU A C 1
ATOM 999 O O . GLU A 1 125 ? 5.052 -9.430 -12.424 1.00 95.25 125 GLU A O 1
ATOM 1004 N N . LYS A 1 126 ? 4.992 -9.399 -10.182 1.00 94.38 126 LYS A N 1
ATOM 1005 C CA . LYS A 1 126 ? 4.539 -8.004 -10.094 1.00 94.38 126 LYS A CA 1
ATOM 1006 C C . LYS A 1 126 ? 5.619 -7.040 -10.566 1.00 94.38 126 LYS A C 1
ATOM 1008 O O . LYS A 1 126 ? 5.319 -6.133 -11.339 1.00 94.38 126 LYS A O 1
ATOM 1013 N N . ALA A 1 127 ? 6.876 -7.269 -10.176 1.00 94.69 127 ALA A N 1
ATOM 1014 C CA . ALA A 1 127 ? 8.003 -6.484 -10.674 1.00 94.69 127 ALA A CA 1
ATOM 1015 C C . ALA A 1 127 ? 8.086 -6.540 -12.210 1.00 94.69 127 ALA A C 1
ATOM 1017 O O . ALA A 1 127 ? 8.281 -5.512 -12.857 1.00 94.69 127 ALA A O 1
ATOM 1018 N N . ARG A 1 128 ? 7.863 -7.721 -12.804 1.00 95.56 128 ARG A N 1
ATOM 1019 C CA . ARG A 1 128 ? 7.856 -7.916 -14.260 1.00 95.56 128 ARG A CA 1
ATOM 1020 C C . ARG A 1 128 ? 6.723 -7.143 -14.937 1.00 95.56 128 ARG A C 1
ATOM 1022 O O . ARG A 1 128 ? 6.970 -6.438 -15.912 1.00 95.56 128 ARG A O 1
ATOM 1029 N N . ALA A 1 129 ? 5.511 -7.204 -14.388 1.00 95.56 129 ALA A N 1
ATOM 1030 C CA . ALA A 1 129 ? 4.370 -6.439 -14.893 1.00 95.56 129 ALA A CA 1
ATOM 1031 C C . ALA A 1 129 ? 4.615 -4.917 -14.833 1.00 95.56 129 ALA A C 1
ATOM 1033 O O . ALA A 1 129 ? 4.315 -4.194 -15.787 1.00 95.56 129 ALA A O 1
ATOM 1034 N N . VAL A 1 130 ? 5.213 -4.427 -13.741 1.00 93.88 130 VAL A N 1
ATOM 1035 C CA . VAL A 1 130 ? 5.613 -3.018 -13.591 1.00 93.88 130 VAL A CA 1
ATOM 1036 C C . VAL A 1 130 ? 6.673 -2.635 -14.628 1.00 93.88 130 VAL A C 1
ATOM 1038 O O . VAL A 1 130 ? 6.552 -1.577 -15.245 1.00 93.88 130 VAL A O 1
ATOM 1041 N N . ALA A 1 131 ? 7.662 -3.499 -14.880 1.00 93.44 131 ALA A N 1
ATOM 1042 C CA . ALA A 1 131 ? 8.694 -3.288 -15.897 1.00 93.44 131 ALA A CA 1
ATOM 1043 C C . ALA A 1 131 ? 8.098 -3.142 -17.304 1.00 93.44 131 ALA A C 1
ATOM 1045 O O . ALA A 1 131 ? 8.428 -2.214 -18.040 1.00 93.44 131 ALA A O 1
ATOM 1046 N N . GLU A 1 132 ? 7.180 -4.036 -17.674 1.00 94.44 132 GLU A N 1
ATOM 1047 C CA . GLU A 1 132 ? 6.500 -3.978 -18.970 1.00 94.44 132 GLU A CA 1
ATOM 1048 C C . GLU A 1 132 ? 5.682 -2.694 -19.123 1.00 94.44 132 GLU A C 1
ATOM 1050 O O . GLU A 1 132 ? 5.651 -2.093 -20.200 1.00 94.44 132 GLU A O 1
ATOM 1055 N N . ARG A 1 133 ? 5.041 -2.242 -18.040 1.00 93.19 133 ARG A N 1
ATOM 1056 C CA . ARG A 1 133 ? 4.321 -0.967 -18.017 1.00 93.19 133 ARG A CA 1
ATOM 1057 C C . ARG A 1 133 ? 5.283 0.212 -18.179 1.00 93.19 133 ARG A C 1
ATOM 1059 O O . ARG A 1 133 ? 4.979 1.124 -18.945 1.00 93.19 133 ARG A O 1
ATOM 1066 N N . ALA A 1 134 ? 6.448 0.167 -17.533 1.00 92.69 134 ALA A N 1
ATOM 1067 C CA . ALA A 1 134 ? 7.485 1.190 -17.643 1.00 92.69 134 ALA A CA 1
ATOM 1068 C C . ALA A 1 134 ? 7.978 1.340 -19.086 1.00 92.69 134 ALA A C 1
ATOM 1070 O O . ALA A 1 134 ? 7.991 2.445 -19.616 1.00 92.69 134 ALA A O 1
ATOM 1071 N N . LEU A 1 135 ? 8.302 0.230 -19.753 1.00 90.75 135 LEU A N 1
ATOM 1072 C CA . LEU A 1 135 ? 8.793 0.235 -21.136 1.00 90.75 135 LEU A CA 1
ATOM 1073 C C . LEU A 1 135 ? 7.773 0.791 -22.138 1.00 90.75 135 LEU A C 1
ATOM 1075 O O . LEU A 1 135 ? 8.158 1.393 -23.133 1.00 90.75 135 LEU A O 1
ATOM 1079 N N . LYS A 1 136 ? 6.474 0.604 -21.877 1.00 90.38 136 LYS A N 1
ATOM 1080 C CA . LYS A 1 136 ? 5.395 1.180 -22.697 1.00 90.38 136 LYS A CA 1
ATOM 1081 C C . LYS A 1 136 ? 5.170 2.669 -22.428 1.00 90.38 136 LYS A C 1
ATOM 1083 O O . LYS A 1 136 ? 4.653 3.366 -23.293 1.00 90.38 136 LYS A O 1
ATOM 1088 N N . THR A 1 137 ? 5.494 3.125 -21.220 1.00 88.94 137 THR A N 1
ATOM 1089 C CA . THR A 1 137 ? 5.143 4.464 -20.731 1.00 88.94 137 THR A CA 1
ATOM 1090 C C . THR A 1 137 ? 6.293 5.460 -20.892 1.00 88.94 137 THR A C 1
ATOM 1092 O O . THR A 1 137 ? 6.054 6.626 -21.191 1.00 88.94 137 THR A O 1
ATOM 1095 N N . ILE A 1 138 ? 7.538 5.016 -20.705 1.00 87.88 138 ILE A N 1
ATOM 1096 C CA . ILE A 1 138 ? 8.729 5.854 -20.836 1.00 87.88 138 ILE A CA 1
ATOM 1097 C C . ILE A 1 138 ? 9.067 5.985 -22.321 1.00 87.88 138 ILE A C 1
ATOM 1099 O O . ILE A 1 138 ? 9.429 5.010 -22.979 1.00 87.88 138 ILE A O 1
ATOM 1103 N N . CYS A 1 139 ? 9.012 7.205 -22.843 1.00 78.75 139 CYS A N 1
ATOM 1104 C CA . CYS A 1 139 ? 9.485 7.488 -24.191 1.00 78.75 139 CYS A CA 1
ATOM 1105 C C . CYS A 1 139 ? 11.023 7.537 -24.211 1.00 78.75 139 CYS A C 1
ATOM 1107 O O . CYS A 1 139 ? 11.623 8.407 -23.580 1.00 78.75 139 CYS A O 1
ATOM 1109 N N . PHE A 1 140 ? 11.669 6.643 -24.963 1.00 66.56 140 PHE A N 1
ATOM 1110 C CA . PHE A 1 140 ? 13.077 6.794 -25.341 1.00 66.56 140 PHE A CA 1
ATOM 1111 C C . PHE A 1 140 ? 13.149 7.785 -26.508 1.00 66.56 140 PHE A C 1
ATOM 1113 O O . PHE A 1 140 ? 12.681 7.481 -27.604 1.00 66.56 140 PHE A O 1
ATOM 1120 N N . ARG A 1 141 ? 13.640 8.997 -26.241 1.00 61.41 141 ARG A N 1
ATOM 1121 C CA . ARG A 1 141 ? 13.858 10.033 -27.258 1.00 61.41 141 ARG A CA 1
ATOM 1122 C C . ARG A 1 141 ? 15.166 9.810 -28.005 1.00 61.41 141 ARG A C 1
ATOM 1124 O O . ARG A 1 141 ? 16.143 9.404 -27.341 1.00 61.41 141 ARG A O 1
#

Organism: NCBI:txid1758121

Sequence (141 aa):
MSDNVDLIKLNPKSNSKVEDVEITGIKDVKKGQLVRGYVKSITSSGVFFGPPFLLFQRKKQTKKEKELEKQKKEKELCKLEASLMDPSRQPQSADDFDRLVLSSPNSSILWLQYMAFHLQATEIEKARAVAERALKTICFR

Secondary structure (DSSP, 8-state):
------------------------SGGG--TT------EEEEETTEEEE---TT--------HHHHHHHHHHHHHHHHHHHHHH--TTPPP-SHHHHHHHHHH-TT-HHHHHHHHHHHHHTT-HHHHHHHHHHHHHHS---

pLDDT: mean 71.38, std 16.6, range [39.34, 95.56]

Radius of gyration: 35.13 Å; chains: 1; bounding box: 49×43×125 Å